Protein AF-A0A2V9UUN4-F1 (afdb_monomer)

Secondary structure (DSSP, 8-state):
---------------------------------HHHHHHHHHHHHHHHHHHHHHHS---HHHHHHHHHHHHHHHHHHHHHHHHHHHHHHHHHHTTTT--HHHHHHHHHHHHHHHHHHHHHHHHHHHHH-

Structure (mmCIF, N/CA/C/O backbone):
data_AF-A0A2V9UUN4-F1
#
_entry.id   AF-A0A2V9UUN4-F1
#
loop_
_atom_site.group_PDB
_atom_site.id
_atom_site.type_symbol
_atom_site.label_atom_id
_atom_site.label_alt_id
_atom_site.label_comp_id
_atom_site.label_asym_id
_atom_site.label_entity_id
_atom_site.label_seq_id
_atom_site.pdbx_PDB_ins_code
_atom_site.Cartn_x
_atom_site.Cartn_y
_atom_site.Cartn_z
_atom_site.occupancy
_atom_site.B_iso_or_equiv
_atom_site.auth_seq_id
_atom_site.auth_comp_id
_atom_site.auth_asym_id
_atom_site.auth_atom_id
_atom_site.pdbx_PDB_model_num
ATOM 1 N N . MET A 1 1 ? 81.530 19.525 19.589 1.00 33.34 1 MET A N 1
ATOM 2 C CA . MET A 1 1 ? 81.543 20.837 18.908 1.00 33.34 1 MET A CA 1
ATOM 3 C C . MET A 1 1 ? 81.529 20.568 17.407 1.00 33.34 1 MET A C 1
ATOM 5 O O . MET A 1 1 ? 82.345 19.755 17.006 1.00 33.34 1 MET A O 1
ATOM 9 N N . ALA A 1 2 ? 80.599 21.196 16.666 1.00 35.16 2 ALA A N 1
ATOM 10 C CA . ALA A 1 2 ? 80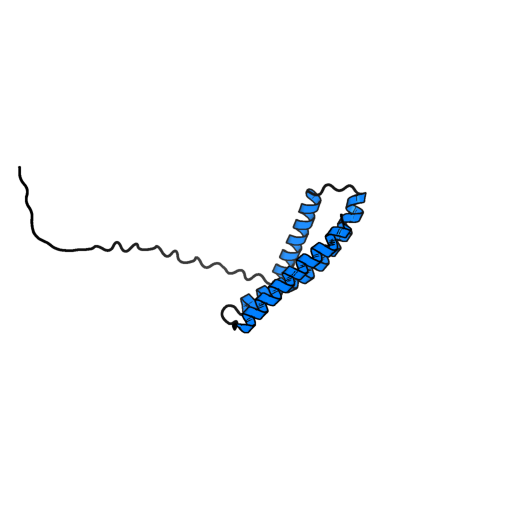.514 21.358 15.193 1.00 35.16 2 ALA A CA 1
ATOM 11 C C . ALA A 1 2 ? 80.567 20.071 14.319 1.00 35.16 2 ALA A C 1
ATOM 13 O O . ALA A 1 2 ? 81.596 19.415 14.265 1.00 35.16 2 ALA A O 1
ATOM 14 N N . ILE A 1 3 ? 79.465 19.561 13.731 1.00 41.34 3 ILE A N 1
ATOM 15 C CA . ILE A 1 3 ? 78.669 20.057 12.567 1.00 41.34 3 ILE A CA 1
ATOM 16 C C . ILE A 1 3 ? 79.574 20.184 11.313 1.00 41.34 3 ILE A C 1
ATOM 18 O O . ILE A 1 3 ? 80.588 20.864 11.386 1.00 41.34 3 ILE A O 1
ATOM 22 N N . VAL A 1 4 ? 79.338 19.498 10.180 1.00 41.66 4 VAL A N 1
ATOM 23 C CA . VAL A 1 4 ? 78.473 19.888 9.027 1.00 41.66 4 VAL A CA 1
ATOM 24 C C . VAL A 1 4 ? 78.673 18.818 7.923 1.00 41.66 4 VAL A C 1
ATOM 26 O O . VAL A 1 4 ? 79.812 18.438 7.679 1.00 41.66 4 VAL A O 1
ATOM 29 N N . LEU A 1 5 ? 77.599 18.157 7.442 1.00 42.09 5 LEU A N 1
ATOM 30 C CA . LEU A 1 5 ? 76.978 18.191 6.081 1.00 42.09 5 LEU A CA 1
ATOM 31 C C . LEU A 1 5 ? 77.978 18.074 4.897 1.00 42.09 5 LEU A C 1
ATOM 33 O O . LEU A 1 5 ? 79.008 18.727 4.900 1.00 42.09 5 LEU A O 1
ATOM 37 N N . ILE A 1 6 ? 77.755 17.313 3.816 1.00 45.00 6 ILE A N 1
ATOM 38 C CA . ILE A 1 6 ? 76.682 17.374 2.796 1.00 45.00 6 ILE A CA 1
ATOM 39 C C . ILE A 1 6 ? 76.804 16.101 1.918 1.00 45.00 6 ILE A C 1
ATOM 41 O O . ILE A 1 6 ? 77.927 15.692 1.632 1.00 45.00 6 ILE A O 1
ATOM 45 N N . GLY A 1 7 ? 75.701 15.544 1.387 1.00 40.34 7 GLY A N 1
ATOM 46 C CA . GLY A 1 7 ? 75.786 14.796 0.115 1.00 40.34 7 GLY A CA 1
ATOM 47 C C . GLY A 1 7 ? 74.762 13.688 -0.155 1.00 40.34 7 GLY A C 1
ATOM 48 O O . GLY A 1 7 ? 75.116 12.522 -0.118 1.00 40.34 7 GLY A O 1
ATOM 49 N N . GLY A 1 8 ? 73.518 14.073 -0.460 1.00 41.38 8 GLY A N 1
ATOM 50 C CA . GLY A 1 8 ? 72.565 13.431 -1.388 1.00 41.38 8 GLY A CA 1
ATOM 51 C C . GLY A 1 8 ? 72.478 11.902 -1.550 1.00 41.38 8 GLY A C 1
ATOM 52 O O . GLY A 1 8 ? 73.351 11.276 -2.137 1.00 41.38 8 GLY A O 1
ATOM 53 N N . SER A 1 9 ? 71.293 11.346 -1.273 1.00 47.19 9 SER A N 1
ATOM 54 C CA . SER A 1 9 ? 70.525 10.581 -2.275 1.00 47.19 9 SER A CA 1
ATOM 55 C C . SER A 1 9 ? 69.093 10.342 -1.807 1.00 47.19 9 SER A C 1
ATOM 57 O O . SER A 1 9 ? 68.827 10.002 -0.659 1.00 47.19 9 SER A O 1
ATOM 59 N N . TRP A 1 10 ? 68.169 10.581 -2.729 1.00 52.66 10 TRP A N 1
ATOM 60 C CA . TRP A 1 10 ? 66.736 10.414 -2.580 1.00 52.66 10 TRP A CA 1
ATOM 61 C C . TRP A 1 10 ? 66.369 8.939 -2.395 1.00 52.66 10 TRP A C 1
ATOM 63 O O . TRP A 1 10 ? 66.722 8.117 -3.234 1.00 52.66 10 TRP A O 1
ATOM 73 N N . MET A 1 11 ? 65.558 8.626 -1.385 1.00 48.97 11 MET A N 1
ATOM 74 C CA . MET A 1 11 ? 64.602 7.520 -1.467 1.00 48.97 11 MET A CA 1
ATOM 75 C C . MET A 1 11 ? 63.295 7.956 -0.805 1.00 48.97 11 MET A C 1
ATOM 77 O O . MET A 1 11 ? 63.152 7.940 0.415 1.00 48.97 11 MET A O 1
ATOM 81 N N . LEU A 1 12 ? 62.333 8.370 -1.635 1.00 46.66 12 LEU A N 1
ATOM 82 C CA . LEU A 1 12 ? 60.926 8.373 -1.255 1.00 46.66 12 LEU A CA 1
ATOM 83 C C . LEU A 1 12 ? 60.478 6.913 -1.120 1.00 46.66 12 LEU A C 1
ATOM 85 O O . LEU A 1 12 ? 60.092 6.279 -2.101 1.00 46.66 12 LEU A O 1
ATOM 89 N N . SER A 1 13 ? 60.519 6.373 0.093 1.00 48.03 13 SER A N 1
ATOM 90 C CA . SER A 1 13 ? 59.798 5.143 0.410 1.00 48.03 13 SER A CA 1
ATOM 91 C C . SER A 1 13 ? 58.314 5.481 0.503 1.00 48.03 13 SER A C 1
ATOM 93 O O . SER A 1 13 ? 57.825 5.927 1.539 1.00 48.03 13 SER A O 1
ATOM 95 N N . ALA A 1 14 ? 57.596 5.304 -0.607 1.00 43.16 14 ALA A N 1
ATOM 96 C CA . ALA A 1 14 ? 56.144 5.293 -0.609 1.00 43.16 14 ALA A CA 1
ATOM 97 C C . ALA A 1 14 ? 55.679 4.181 0.339 1.00 43.16 14 ALA A C 1
ATOM 99 O O . ALA A 1 14 ? 55.851 2.993 0.058 1.00 43.16 14 ALA A O 1
ATOM 100 N N . ALA A 1 15 ? 55.115 4.572 1.481 1.00 47.22 15 ALA A N 1
ATOM 101 C CA . ALA A 1 15 ? 54.390 3.670 2.356 1.00 47.22 15 ALA A CA 1
ATOM 102 C C . ALA A 1 15 ? 53.184 3.133 1.575 1.00 47.22 15 ALA A C 1
ATOM 104 O O . ALA A 1 15 ? 52.111 3.732 1.545 1.00 47.22 15 ALA A O 1
ATOM 105 N N . THR A 1 16 ? 53.374 2.013 0.883 1.00 50.28 16 THR A N 1
ATOM 106 C CA . THR A 1 16 ? 52.274 1.242 0.321 1.00 50.28 16 THR A CA 1
ATOM 107 C C . THR A 1 16 ? 51.555 0.602 1.496 1.00 50.28 16 THR A C 1
ATOM 109 O O . THR A 1 16 ? 51.939 -0.445 2.013 1.00 50.28 16 THR A O 1
ATOM 112 N N . ALA A 1 17 ? 50.516 1.289 1.964 1.00 44.72 17 ALA A N 1
ATOM 113 C CA . ALA A 1 17 ? 49.518 0.713 2.838 1.00 44.72 17 ALA A CA 1
ATOM 114 C C . ALA A 1 17 ? 48.961 -0.538 2.143 1.00 44.72 17 ALA A C 1
ATOM 116 O O . ALA A 1 17 ? 48.182 -0.450 1.194 1.00 44.72 17 ALA A O 1
ATOM 117 N N . ARG A 1 18 ? 49.387 -1.723 2.588 1.00 50.25 18 ARG A N 1
ATOM 118 C CA . ARG A 1 1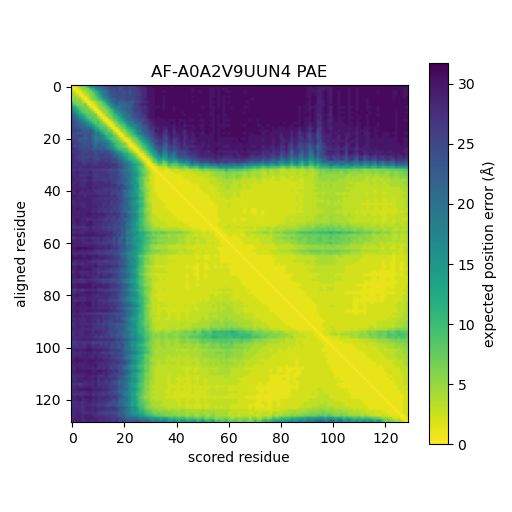8 ? 48.699 -2.972 2.264 1.00 50.25 18 ARG A CA 1
ATOM 119 C C . ARG A 1 18 ? 47.334 -2.911 2.939 1.00 50.25 18 ARG A C 1
ATOM 121 O O . ARG A 1 18 ? 47.200 -3.264 4.107 1.00 50.25 18 ARG A O 1
ATOM 128 N N . ALA A 1 19 ? 46.330 -2.441 2.206 1.00 41.16 19 ALA A N 1
ATOM 129 C CA . ALA A 1 19 ? 44.941 -2.688 2.548 1.00 41.16 19 ALA A CA 1
ATOM 130 C C . ALA A 1 19 ? 44.759 -4.210 2.633 1.00 41.16 19 ALA A C 1
ATOM 132 O O . ALA A 1 19 ? 44.930 -4.919 1.640 1.00 41.16 19 ALA A O 1
ATOM 133 N N . GLN A 1 20 ? 44.485 -4.725 3.831 1.00 47.03 20 GLN A N 1
ATOM 134 C CA . GLN A 1 20 ? 44.042 -6.102 4.000 1.00 47.03 20 GLN A CA 1
ATOM 135 C C . GLN A 1 20 ? 42.663 -6.203 3.349 1.00 47.03 20 GLN A C 1
ATOM 137 O O . GLN A 1 20 ? 41.659 -5.808 3.935 1.00 47.03 20 GLN A O 1
ATOM 142 N N . THR A 1 21 ? 42.610 -6.695 2.115 1.00 41.81 21 THR A N 1
ATOM 143 C CA . THR A 1 21 ? 41.363 -7.161 1.522 1.00 41.81 21 THR A CA 1
ATOM 144 C C . THR A 1 21 ? 40.941 -8.407 2.291 1.00 41.81 21 THR A C 1
ATOM 146 O O . THR A 1 21 ? 41.416 -9.516 2.052 1.00 41.81 21 THR A O 1
ATOM 149 N N . THR A 1 22 ? 40.064 -8.226 3.276 1.00 44.31 22 THR A N 1
ATOM 150 C CA . THR A 1 22 ? 39.268 -9.324 3.814 1.00 44.31 22 THR A CA 1
ATOM 151 C C . THR A 1 22 ? 38.510 -9.946 2.646 1.00 44.31 22 THR A C 1
ATOM 153 O O . THR A 1 22 ? 37.650 -9.315 2.035 1.00 44.31 22 THR A O 1
ATOM 156 N N . GLN A 1 23 ? 38.868 -11.181 2.288 1.00 46.53 23 GLN A N 1
ATOM 157 C CA . GLN A 1 23 ? 38.069 -11.969 1.358 1.00 46.53 23 GLN A CA 1
ATOM 158 C C . GLN A 1 23 ? 36.641 -12.056 1.916 1.00 46.53 23 GLN A C 1
ATOM 160 O O . GLN A 1 23 ? 36.485 -12.369 3.104 1.00 46.53 23 GLN A O 1
ATOM 165 N N . PRO A 1 24 ? 35.598 -11.786 1.112 1.00 47.06 24 PRO A N 1
ATOM 166 C CA . PRO A 1 24 ? 34.238 -12.008 1.558 1.00 47.06 24 PRO A CA 1
ATOM 167 C C . PRO A 1 24 ? 34.096 -13.508 1.820 1.00 47.06 24 PRO A C 1
ATOM 169 O O . PRO A 1 24 ? 34.144 -14.317 0.894 1.00 47.06 24 PRO A O 1
ATOM 172 N N . LYS A 1 25 ? 33.968 -13.887 3.100 1.00 45.47 25 LYS A N 1
ATOM 173 C CA . LYS A 1 25 ? 33.454 -15.204 3.484 1.00 45.47 25 LYS A CA 1
ATOM 174 C C . LYS A 1 25 ? 32.178 -15.394 2.682 1.00 45.47 25 LYS A C 1
ATOM 176 O O . LYS A 1 25 ? 31.267 -14.583 2.825 1.00 45.47 25 LYS A O 1
ATOM 181 N N . GLY A 1 26 ? 32.163 -16.404 1.814 1.00 47.16 26 GLY A N 1
ATOM 182 C CA . GLY A 1 26 ? 31.016 -16.714 0.978 1.00 47.16 26 GLY A CA 1
ATOM 183 C C . GLY A 1 26 ? 29.771 -16.775 1.847 1.00 47.16 26 GLY A C 1
ATOM 184 O O . GLY A 1 26 ? 29.612 -17.697 2.645 1.00 47.16 26 GLY A O 1
ATOM 185 N N . SER A 1 27 ? 28.919 -15.760 1.723 1.00 51.56 27 SER A N 1
ATOM 186 C CA . SER A 1 27 ? 27.558 -15.828 2.213 1.00 51.56 27 SER A CA 1
ATOM 187 C C . SER A 1 27 ? 26.945 -17.025 1.507 1.00 51.56 27 SER A C 1
ATOM 189 O O . SER A 1 27 ? 26.836 -17.026 0.280 1.00 51.56 27 SER A O 1
ATOM 191 N N . THR A 1 28 ? 26.579 -18.066 2.248 1.00 45.06 28 THR A N 1
ATOM 192 C CA . THR A 1 28 ? 25.595 -19.030 1.763 1.00 45.06 28 THR A CA 1
ATOM 193 C C . THR A 1 28 ? 24.361 -18.211 1.413 1.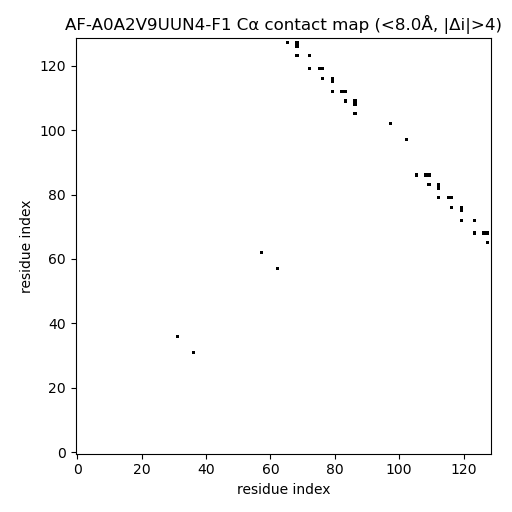00 45.06 28 THR A C 1
ATOM 195 O O . THR A 1 28 ? 23.630 -17.787 2.307 1.00 45.06 28 THR A O 1
ATOM 198 N N . SER A 1 29 ? 24.208 -17.873 0.131 1.00 58.84 29 SER A N 1
ATOM 199 C CA . SER A 1 29 ? 23.075 -17.112 -0.372 1.00 58.84 29 SER A CA 1
ATOM 200 C C . SER A 1 29 ? 21.852 -17.997 -0.197 1.00 58.84 29 SER A C 1
ATOM 202 O O . SER A 1 29 ? 21.582 -18.876 -1.013 1.00 58.84 29 SER A O 1
ATOM 204 N N . HIS A 1 30 ? 21.165 -17.842 0.930 1.00 58.62 30 HIS A N 1
ATOM 205 C CA . HIS A 1 30 ? 19.833 -18.386 1.081 1.00 58.62 30 HIS A CA 1
ATOM 206 C C . HIS A 1 30 ? 18.930 -17.525 0.202 1.00 58.62 30 HIS A C 1
ATOM 208 O O . HIS A 1 30 ? 18.540 -16.419 0.575 1.00 58.62 30 HIS A O 1
ATOM 214 N N . VAL A 1 31 ? 18.693 -18.005 -1.017 1.00 74.88 31 VAL A N 1
ATOM 215 C CA . VAL A 1 31 ? 17.703 -17.425 -1.918 1.00 74.88 31 VAL A CA 1
ATOM 216 C C . VAL A 1 31 ? 16.340 -17.765 -1.323 1.00 74.88 31 VAL A C 1
ATOM 218 O O . VAL A 1 31 ? 15.929 -18.921 -1.350 1.00 74.88 31 VAL A O 1
ATOM 221 N N . ILE A 1 32 ? 15.686 -16.772 -0.721 1.00 81.44 32 ILE A N 1
ATOM 222 C CA . ILE A 1 32 ? 14.328 -16.904 -0.185 1.00 81.44 32 ILE A CA 1
ATOM 223 C C . ILE A 1 32 ? 13.386 -17.141 -1.370 1.00 81.44 32 ILE A C 1
ATOM 225 O O . ILE A 1 32 ? 13.363 -16.337 -2.302 1.00 81.44 32 ILE A O 1
ATOM 229 N N . SER A 1 33 ? 12.606 -18.220 -1.339 1.00 89.00 33 SER A N 1
ATOM 230 C CA . SER A 1 33 ? 11.584 -18.479 -2.361 1.00 89.00 33 SER A CA 1
ATOM 231 C C . SER A 1 33 ? 10.409 -17.497 -2.261 1.00 89.00 33 SER A C 1
ATOM 233 O O . SER A 1 33 ? 10.105 -16.977 -1.184 1.00 89.00 33 SER A O 1
ATOM 235 N N . ASP A 1 34 ? 9.663 -17.298 -3.353 1.00 87.19 34 ASP A N 1
ATOM 236 C CA . ASP A 1 34 ? 8.455 -16.452 -3.345 1.00 87.19 34 ASP A CA 1
ATO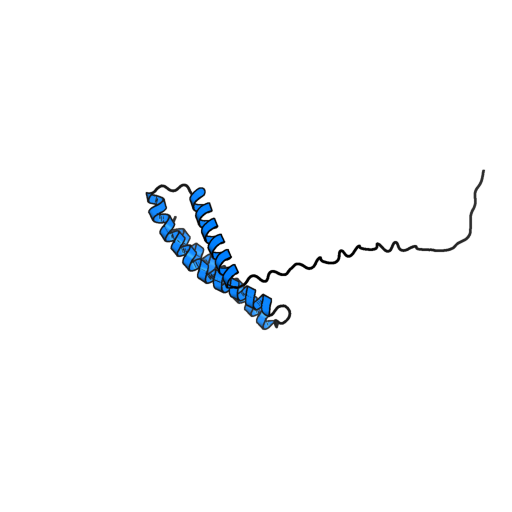M 237 C C . ASP A 1 34 ? 7.434 -16.908 -2.287 1.00 87.19 34 ASP A C 1
ATOM 239 O O . ASP A 1 34 ? 6.744 -16.098 -1.663 1.00 87.19 34 ASP A O 1
ATOM 243 N N . GLN A 1 35 ? 7.347 -18.220 -2.045 1.00 91.19 35 GLN A N 1
ATOM 244 C CA . GLN A 1 35 ? 6.474 -18.796 -1.024 1.00 91.19 35 GLN A CA 1
ATOM 245 C C . GLN A 1 35 ? 6.921 -18.417 0.392 1.00 91.19 35 GLN A C 1
ATOM 247 O O . GLN A 1 35 ? 6.107 -17.926 1.178 1.00 91.19 35 GLN A O 1
ATOM 252 N N . GLU A 1 36 ? 8.203 -18.597 0.717 1.00 92.38 36 GLU A N 1
ATOM 253 C CA . GLU A 1 36 ? 8.765 -18.209 2.018 1.00 92.38 36 GLU A CA 1
ATOM 254 C C . GLU A 1 36 ? 8.636 -16.705 2.250 1.00 92.38 36 GLU A C 1
ATOM 256 O O . GLU A 1 36 ? 8.253 -16.263 3.336 1.00 92.38 36 GLU A O 1
ATOM 261 N N . LEU A 1 37 ? 8.864 -15.907 1.208 1.00 90.44 37 LEU A N 1
ATOM 262 C CA . LEU A 1 37 ? 8.701 -14.468 1.287 1.00 90.44 37 LEU A CA 1
ATOM 263 C C . LEU A 1 37 ? 7.240 -14.073 1.523 1.00 90.44 37 LEU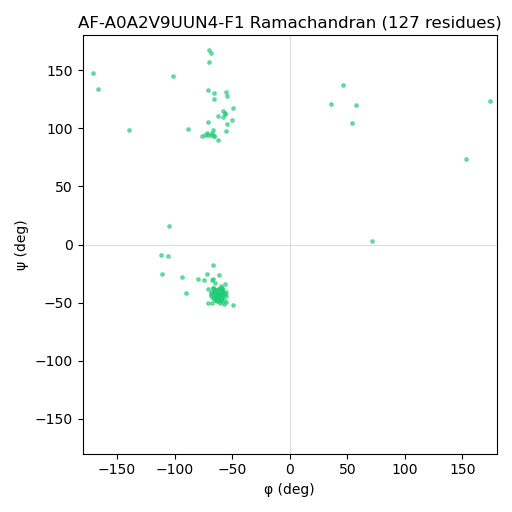 A C 1
ATOM 265 O O . LEU A 1 37 ? 6.955 -13.206 2.349 1.00 90.44 37 LEU A O 1
ATOM 269 N N . ASN A 1 38 ? 6.286 -14.724 0.857 1.00 91.88 38 ASN A N 1
ATOM 270 C CA . ASN A 1 38 ? 4.860 -14.503 1.097 1.00 91.88 38 ASN A CA 1
ATOM 271 C C . ASN A 1 38 ? 4.460 -14.821 2.542 1.00 91.88 38 ASN A C 1
ATOM 273 O O . ASN A 1 38 ? 3.704 -14.052 3.152 1.00 91.88 38 ASN A O 1
ATOM 277 N N . LEU A 1 39 ? 4.999 -15.901 3.111 1.00 95.50 39 LEU A N 1
ATOM 278 C CA . LEU A 1 39 ? 4.804 -16.247 4.519 1.00 95.50 39 LEU A CA 1
ATOM 279 C C . LEU A 1 39 ? 5.411 -15.190 5.447 1.00 95.50 39 LEU A C 1
ATOM 281 O O . LEU A 1 39 ? 4.722 -14.725 6.356 1.00 95.50 39 LEU A O 1
ATOM 285 N N . LEU A 1 40 ? 6.637 -14.734 5.179 1.00 94.88 40 LEU A N 1
ATOM 286 C CA . LEU A 1 40 ? 7.288 -13.672 5.949 1.00 94.88 40 LEU A CA 1
ATOM 287 C C . LEU A 1 40 ? 6.480 -12.367 5.920 1.00 94.88 40 LEU A C 1
ATOM 289 O O . LEU A 1 40 ? 6.230 -11.757 6.960 1.00 94.88 40 LEU A O 1
ATOM 293 N N . ARG A 1 41 ? 6.011 -11.940 4.740 1.00 94.19 41 ARG A N 1
ATOM 294 C CA . ARG A 1 41 ? 5.183 -10.730 4.597 1.00 94.19 41 ARG A CA 1
ATOM 295 C C . ARG A 1 41 ? 3.866 -10.866 5.366 1.00 94.19 41 ARG A C 1
ATOM 297 O O . ARG A 1 41 ? 3.407 -9.894 5.965 1.00 94.19 41 ARG A O 1
ATOM 304 N N . LYS A 1 42 ? 3.254 -12.056 5.369 1.00 95.75 42 LYS A N 1
ATOM 305 C CA . LYS A 1 42 ? 2.047 -12.345 6.158 1.00 95.75 42 LYS A CA 1
ATOM 306 C C . LYS A 1 42 ? 2.321 -12.270 7.662 1.00 95.75 42 LYS A C 1
ATOM 308 O O . LYS A 1 42 ? 1.548 -11.627 8.372 1.00 95.75 42 LYS A O 1
ATOM 313 N N . ASP A 1 43 ? 3.419 -12.859 8.128 1.00 97.44 43 ASP A N 1
ATOM 314 C CA . ASP A 1 43 ? 3.839 -12.808 9.532 1.00 97.44 43 ASP A CA 1
ATOM 315 C C . ASP A 1 43 ? 4.099 -11.366 9.998 1.00 97.44 43 ASP A C 1
ATOM 317 O O . ASP A 1 43 ? 3.553 -10.932 11.011 1.00 97.44 43 ASP A O 1
ATOM 321 N N . LEU A 1 44 ? 4.819 -10.566 9.204 1.00 97.00 44 LEU A N 1
ATOM 322 C CA . LEU A 1 44 ? 5.063 -9.150 9.502 1.00 97.00 44 LEU A CA 1
ATOM 323 C C . LEU A 1 44 ? 3.765 -8.342 9.644 1.00 97.00 44 LEU A C 1
ATOM 325 O O . LEU A 1 44 ? 3.649 -7.511 10.547 1.00 97.00 44 LEU A O 1
ATOM 329 N N . ARG A 1 45 ? 2.761 -8.590 8.792 1.00 96.62 45 ARG A N 1
ATOM 330 C CA . ARG A 1 45 ? 1.440 -7.945 8.919 1.00 96.62 45 ARG A CA 1
ATOM 331 C C . ARG A 1 45 ? 0.716 -8.374 10.195 1.00 96.62 45 ARG A C 1
ATOM 333 O O . ARG A 1 45 ? 0.139 -7.522 10.868 1.00 96.62 45 ARG A O 1
ATOM 340 N N . SER A 1 46 ? 0.783 -9.658 10.546 1.00 97.75 46 SER A N 1
ATOM 341 C CA . SER A 1 46 ? 0.219 -10.181 11.796 1.00 97.75 46 SER A CA 1
ATOM 342 C C . SER A 1 46 ? 0.863 -9.519 13.020 1.00 97.75 46 SER A C 1
ATOM 344 O O . SER A 1 46 ? 0.166 -8.936 13.851 1.00 97.75 46 SER A O 1
ATOM 346 N N . LYS A 1 47 ? 2.201 -9.491 13.076 1.00 98.31 47 LYS A N 1
ATOM 347 C CA . LYS A 1 47 ? 2.975 -8.830 14.139 1.00 98.31 47 LYS A CA 1
ATOM 348 C C . LYS A 1 47 ? 2.663 -7.341 14.242 1.00 98.31 47 LYS A C 1
ATOM 350 O O . LYS A 1 47 ? 2.510 -6.817 15.342 1.00 98.31 47 LYS A O 1
ATOM 355 N N . ARG A 1 48 ? 2.499 -6.653 13.108 1.00 97.62 48 ARG A N 1
ATOM 356 C CA . ARG A 1 48 ? 2.068 -5.249 13.093 1.00 97.62 48 ARG A CA 1
ATOM 357 C C . ARG A 1 48 ? 0.690 -5.072 13.731 1.00 97.62 48 ARG A C 1
ATOM 359 O O . ARG A 1 48 ? 0.526 -4.162 14.540 1.00 97.62 48 ARG A O 1
ATOM 366 N N . LYS A 1 49 ? -0.285 -5.920 13.389 1.00 97.12 49 LYS A N 1
ATOM 367 C CA . LYS A 1 49 ? -1.631 -5.872 13.982 1.00 97.12 49 LYS A CA 1
ATOM 368 C C . LYS A 1 49 ? -1.574 -6.103 15.495 1.00 97.12 49 LYS A C 1
ATOM 370 O O . LYS A 1 49 ? -2.182 -5.342 16.239 1.00 97.12 49 LYS A O 1
ATOM 375 N N . GLN A 1 50 ? -0.789 -7.082 15.945 1.00 97.38 50 GLN A N 1
ATOM 376 C CA . GLN A 1 50 ? -0.562 -7.349 17.371 1.00 97.38 50 GLN A CA 1
ATOM 377 C C . GLN A 1 50 ? 0.058 -6.146 18.092 1.00 97.38 50 GLN A C 1
ATOM 379 O O . GLN A 1 50 ? -0.416 -5.765 19.158 1.00 97.38 50 GLN A O 1
ATOM 384 N N . LEU A 1 51 ? 1.070 -5.505 17.498 1.00 98.12 51 LEU A N 1
ATOM 385 C CA . LEU A 1 51 ? 1.702 -4.319 18.077 1.00 98.12 51 LEU A CA 1
ATOM 386 C C . LEU A 1 51 ? 0.715 -3.151 18.196 1.00 98.12 51 LEU A C 1
ATOM 388 O O . LEU A 1 51 ? 0.706 -2.460 19.211 1.00 98.12 51 LEU A O 1
ATOM 392 N N . ILE A 1 52 ? -0.132 -2.943 17.184 1.00 96.31 52 ILE A N 1
ATOM 393 C CA . ILE A 1 52 ? -1.189 -1.927 17.235 1.00 96.31 52 ILE A CA 1
ATOM 394 C C . ILE A 1 52 ? -2.179 -2.265 18.348 1.00 96.31 52 ILE A C 1
ATOM 396 O O . ILE A 1 52 ? -2.444 -1.407 19.177 1.00 96.31 52 ILE A O 1
ATOM 400 N N . ALA A 1 53 ? -2.660 -3.507 18.425 1.00 95.56 53 ALA A N 1
ATOM 401 C CA . ALA A 1 53 ? -3.597 -3.934 19.464 1.00 95.56 53 ALA A CA 1
ATOM 402 C C . ALA A 1 53 ? -3.028 -3.777 20.884 1.00 95.56 53 ALA A C 1
ATOM 404 O O . ALA A 1 53 ? -3.754 -3.410 21.800 1.00 95.56 53 ALA A O 1
ATOM 405 N N . ALA A 1 54 ? -1.726 -4.015 21.065 1.00 96.31 54 ALA A N 1
ATOM 406 C CA . ALA A 1 54 ? -1.060 -3.879 22.357 1.00 96.31 54 ALA A CA 1
ATOM 407 C C . ALA A 1 54 ? -0.892 -2.418 22.817 1.00 96.31 54 ALA A C 1
ATOM 409 O O . ALA A 1 54 ? -0.771 -2.169 24.014 1.00 96.31 54 ALA A O 1
ATOM 410 N N . ASN A 1 55 ? -0.861 -1.453 21.888 1.00 96.81 55 ASN A N 1
ATOM 411 C CA . ASN A 1 55 ? -0.572 -0.045 22.194 1.00 96.81 55 ASN A CA 1
ATOM 412 C C . ASN A 1 55 ? -1.779 0.886 22.015 1.00 96.81 55 ASN A C 1
ATOM 414 O O . ASN A 1 55 ? -1.847 1.937 22.652 1.00 96.81 55 ASN A O 1
ATOM 418 N N . LEU A 1 56 ? -2.740 0.515 21.170 1.00 94.38 56 LEU A N 1
ATOM 419 C CA . LEU A 1 56 ? -3.961 1.270 20.940 1.00 94.38 56 LEU A CA 1
ATOM 420 C C . LEU A 1 56 ? -5.027 0.824 21.946 1.00 94.38 56 LEU A C 1
ATOM 422 O O . LEU A 1 56 ? -5.677 -0.206 21.778 1.00 94.38 56 LEU A O 1
ATOM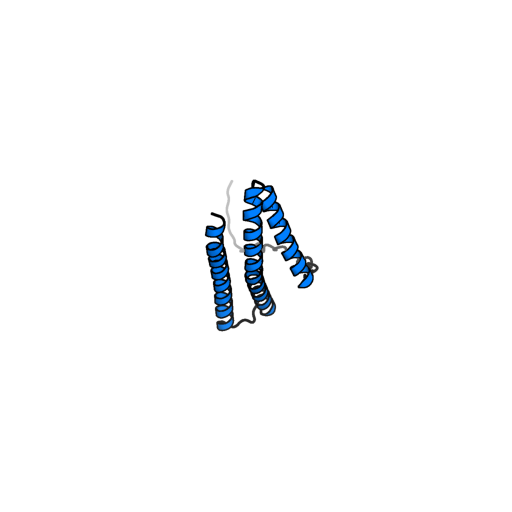 426 N N . LYS A 1 57 ? -5.193 1.609 23.012 1.00 93.50 57 LYS A N 1
ATOM 427 C CA . LYS A 1 57 ? -6.175 1.346 24.070 1.00 93.50 57 LYS A CA 1
ATOM 428 C C . LYS A 1 57 ? -7.580 1.714 23.591 1.00 93.50 57 LYS A C 1
ATOM 430 O O . LYS A 1 57 ? -7.986 2.865 23.711 1.00 93.50 57 LYS A O 1
ATOM 435 N N . LEU A 1 58 ? -8.302 0.741 23.047 1.00 93.94 58 LEU A N 1
ATOM 436 C CA . LEU A 1 58 ? -9.697 0.891 22.629 1.00 93.94 58 LEU A CA 1
ATOM 437 C C . LEU A 1 58 ? -10.640 0.287 23.670 1.00 93.94 58 LEU A C 1
ATOM 439 O O . LEU A 1 58 ? -10.327 -0.743 24.268 1.00 93.94 58 LEU A O 1
ATOM 443 N N . THR A 1 59 ? -11.811 0.900 23.856 1.00 96.12 59 THR A N 1
ATOM 444 C CA . THR A 1 59 ? -12.935 0.215 24.508 1.00 96.12 59 THR A CA 1
ATOM 445 C C . THR A 1 59 ? -13.455 -0.901 23.598 1.00 96.12 59 THR A C 1
ATOM 447 O O . THR A 1 59 ? -13.154 -0.922 22.405 1.00 96.12 59 THR A O 1
ATOM 450 N N . GLU A 1 60 ? -14.260 -1.826 24.122 1.00 94.25 60 GLU A N 1
ATOM 451 C CA . GLU A 1 60 ? -14.881 -2.874 23.298 1.00 94.25 60 GLU A CA 1
ATOM 452 C C . GLU A 1 60 ? -15.712 -2.278 22.146 1.00 94.25 60 GLU A C 1
ATOM 454 O O . GLU A 1 60 ? -15.590 -2.702 20.996 1.00 94.25 60 GLU A O 1
ATOM 459 N N . THR A 1 61 ? -16.474 -1.219 22.434 1.00 95.25 61 THR A N 1
ATOM 460 C CA . THR A 1 61 ? -17.260 -0.477 21.441 1.00 95.25 61 THR A CA 1
ATOM 461 C C . THR A 1 61 ? -16.380 0.145 20.357 1.00 95.25 61 THR A C 1
ATOM 463 O O . THR A 1 61 ? -16.698 0.040 19.171 1.00 95.25 61 THR A O 1
ATOM 466 N N . ASP A 1 62 ? -15.271 0.784 20.736 1.00 93.88 62 ASP A N 1
ATOM 467 C CA . ASP A 1 62 ? -14.369 1.425 19.772 1.00 93.88 62 ASP A CA 1
ATOM 468 C C . ASP A 1 62 ? -13.607 0.385 18.950 1.00 93.88 62 ASP A C 1
ATOM 470 O O . ASP A 1 62 ? -13.449 0.542 17.741 1.00 93.88 62 ASP A O 1
ATOM 474 N N . ALA A 1 63 ? -13.200 -0.723 19.574 1.00 94.94 63 ALA A N 1
ATOM 475 C CA . ALA A 1 63 ? -12.573 -1.852 18.899 1.00 94.94 63 ALA A CA 1
ATOM 476 C C . ALA A 1 63 ? -13.506 -2.467 17.844 1.00 94.94 63 ALA A C 1
ATOM 478 O O . ALA A 1 63 ? -13.058 -2.750 16.730 1.00 94.94 63 ALA A O 1
ATOM 479 N N . GLY A 1 64 ? -14.798 -2.607 18.164 1.00 94.06 64 GLY A N 1
ATOM 480 C CA . GLY A 1 64 ? -15.825 -3.097 17.242 1.00 94.06 64 GLY A CA 1
ATOM 481 C C . GLY A 1 64 ? -16.009 -2.225 15.995 1.00 94.06 64 GLY A C 1
ATOM 482 O O . GLY A 1 64 ? -16.390 -2.739 14.947 1.00 94.06 64 GLY A O 1
ATOM 483 N N . LYS A 1 65 ? -15.686 -0.928 16.073 1.00 93.06 65 LYS A N 1
ATOM 484 C CA . LYS A 1 65 ? -15.702 -0.002 14.925 1.00 93.06 65 LYS A CA 1
ATOM 485 C C . LYS A 1 65 ? -14.355 0.053 14.202 1.00 93.06 65 LYS A C 1
ATOM 487 O O . LYS A 1 65 ? -14.309 0.062 12.976 1.00 93.06 65 LYS A O 1
ATOM 492 N N . PHE A 1 66 ? -13.258 0.076 14.955 1.00 95.00 66 PHE A N 1
ATOM 493 C CA . PHE A 1 66 ? -11.911 0.281 14.431 1.00 95.00 66 PHE A CA 1
ATOM 494 C C . PHE A 1 66 ? -11.394 -0.913 13.624 1.00 95.00 66 PHE A C 1
ATOM 496 O O . PHE A 1 66 ? -10.900 -0.739 12.509 1.00 95.00 66 PHE A O 1
ATOM 503 N N . TRP A 1 67 ? -11.483 -2.130 14.172 1.00 96.12 67 TRP A N 1
ATOM 504 C CA . TRP A 1 67 ? -10.840 -3.297 13.563 1.00 96.12 67 TRP A CA 1
ATOM 505 C C . TRP A 1 67 ? -11.391 -3.677 12.185 1.00 96.12 67 TRP A C 1
ATOM 507 O O . TRP A 1 67 ? -10.566 -3.953 11.312 1.00 96.12 67 TRP A O 1
ATOM 517 N N . PRO A 1 68 ? -12.714 -3.633 11.926 1.00 96.94 68 PRO A N 1
ATOM 518 C CA . PRO A 1 68 ? -13.240 -3.865 10.582 1.00 96.94 68 PRO A CA 1
ATOM 519 C C . PRO A 1 68 ? -12.668 -2.890 9.544 1.00 96.94 68 PRO A C 1
ATOM 521 O O . PRO A 1 68 ? -12.259 -3.303 8.460 1.00 96.94 68 PRO A O 1
ATOM 524 N N . VAL A 1 69 ? -12.565 -1.603 9.898 1.00 97.19 69 VAL A N 1
ATOM 525 C CA . VAL A 1 69 ? -12.018 -0.565 9.011 1.00 97.19 69 VAL A CA 1
ATOM 526 C C . VAL A 1 69 ? -10.517 -0.765 8.794 1.00 97.19 69 VAL A C 1
ATOM 528 O O . VAL A 1 69 ? -10.034 -0.687 7.663 1.00 97.19 69 VAL A O 1
ATOM 531 N N . TYR A 1 70 ? -9.774 -1.082 9.858 1.00 96.69 70 TYR A N 1
ATOM 532 C CA . TYR A 1 70 ? -8.351 -1.408 9.773 1.00 96.69 70 TYR A CA 1
ATOM 533 C C . TYR A 1 70 ? -8.090 -2.621 8.870 1.00 96.69 70 TYR A C 1
ATOM 535 O O . TYR A 1 70 ? -7.185 -2.582 8.035 1.00 96.69 70 TYR A O 1
ATOM 543 N N . ASP A 1 71 ? -8.877 -3.688 9.009 1.00 97.31 71 ASP A N 1
ATOM 544 C CA . ASP A 1 71 ? -8.712 -4.913 8.224 1.00 97.31 71 ASP A CA 1
ATOM 545 C C . ASP A 1 71 ? -9.017 -4.679 6.739 1.00 97.31 71 ASP A C 1
ATOM 547 O O . ASP A 1 71 ? -8.292 -5.178 5.869 1.00 97.31 71 ASP A O 1
ATOM 551 N N . GLN A 1 72 ? -10.016 -3.847 6.432 1.00 97.69 72 GLN A N 1
ATOM 552 C CA . GLN A 1 72 ? -10.302 -3.433 5.060 1.00 97.69 72 GLN A CA 1
ATOM 553 C C . GLN A 1 72 ? -9.160 -2.582 4.475 1.00 97.69 72 GLN A C 1
ATOM 555 O O . GLN A 1 72 ? -8.680 -2.865 3.374 1.00 97.69 72 GLN A O 1
ATOM 560 N N . TYR A 1 73 ? -8.645 -1.613 5.241 1.00 97.94 73 TYR A N 1
ATOM 561 C CA . TYR A 1 73 ? -7.477 -0.816 4.853 1.00 97.94 73 TYR A CA 1
ATOM 562 C C . TYR A 1 73 ? -6.254 -1.695 4.565 1.00 97.94 73 TYR A C 1
ATOM 564 O O . TYR A 1 73 ? -5.596 -1.525 3.538 1.00 97.94 73 TYR A O 1
ATOM 572 N N . VAL A 1 74 ? -5.940 -2.652 5.445 1.00 97.88 74 VAL A N 1
ATOM 573 C CA . VAL A 1 74 ? -4.802 -3.563 5.255 1.00 97.88 74 VAL A CA 1
ATOM 574 C C . VAL A 1 74 ? -4.997 -4.436 4.019 1.00 97.88 74 VAL A C 1
ATOM 576 O O . VAL A 1 74 ? -4.033 -4.649 3.286 1.00 97.88 74 VAL A O 1
ATOM 579 N N . THR A 1 75 ? -6.217 -4.905 3.757 1.00 97.94 75 THR A N 1
ATOM 580 C CA . THR A 1 75 ? -6.536 -5.700 2.562 1.00 97.94 75 THR A CA 1
ATOM 581 C C . THR A 1 75 ? -6.260 -4.917 1.278 1.00 97.94 75 THR A C 1
ATOM 583 O O . THR A 1 75 ? -5.560 -5.413 0.396 1.00 97.94 75 THR A O 1
ATOM 586 N N . GLU A 1 76 ? -6.723 -3.669 1.186 1.00 98.38 76 GLU A N 1
ATOM 587 C CA . GLU A 1 76 ? -6.444 -2.810 0.026 1.00 98.38 76 GLU A CA 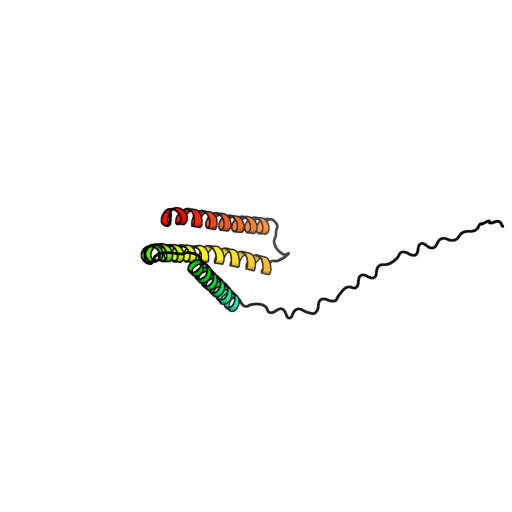1
ATOM 588 C C . GLU A 1 76 ? -4.950 -2.447 -0.077 1.00 98.38 76 GLU A C 1
ATOM 590 O O . GLU A 1 76 ? -4.378 -2.433 -1.168 1.00 98.38 76 GLU A O 1
ATOM 595 N N . LEU A 1 77 ? -4.281 -2.220 1.059 1.00 98.06 77 LEU A N 1
ATOM 596 C CA . LEU A 1 77 ? -2.850 -1.919 1.098 1.00 98.06 77 LEU A CA 1
ATOM 597 C C . LEU A 1 77 ? -1.990 -3.100 0.620 1.00 98.06 77 LEU A C 1
ATOM 599 O O . LEU A 1 77 ? -0.935 -2.881 0.022 1.00 98.06 77 LEU A O 1
ATOM 603 N N . ILE A 1 78 ? -2.413 -4.345 0.870 1.00 97.50 78 ILE A N 1
ATOM 604 C CA . ILE A 1 78 ? -1.718 -5.547 0.381 1.00 97.50 78 ILE A CA 1
ATOM 605 C C . ILE A 1 78 ? -1.627 -5.523 -1.144 1.00 97.50 78 ILE A C 1
ATOM 607 O O . ILE A 1 78 ? -0.533 -5.707 -1.666 1.00 97.50 78 ILE A O 1
ATOM 611 N N . ALA A 1 79 ? -2.712 -5.192 -1.847 1.00 97.25 79 ALA A N 1
ATOM 612 C CA . ALA A 1 79 ? -2.711 -5.148 -3.309 1.00 97.25 79 ALA A CA 1
ATOM 613 C C . ALA A 1 79 ? -1.700 -4.130 -3.872 1.00 97.25 79 ALA A C 1
ATOM 615 O O . ALA A 1 79 ? -1.041 -4.393 -4.877 1.00 97.25 79 ALA A O 1
ATOM 616 N N . ILE A 1 80 ? -1.536 -2.975 -3.215 1.00 98.31 80 ILE A N 1
ATOM 617 C CA . ILE A 1 80 ? -0.526 -1.975 -3.603 1.00 98.31 80 ILE A CA 1
ATOM 618 C C . ILE A 1 80 ? 0.886 -2.509 -3.327 1.00 98.31 80 ILE A C 1
ATOM 620 O O . ILE A 1 80 ? 1.776 -2.389 -4.166 1.00 98.31 80 ILE A O 1
ATOM 624 N N . ASN A 1 81 ? 1.096 -3.126 -2.163 1.00 96.62 81 ASN A N 1
ATOM 625 C CA . ASN A 1 81 ? 2.397 -3.675 -1.783 1.00 96.62 81 ASN A CA 1
ATOM 626 C C . ASN A 1 81 ? 2.816 -4.879 -2.635 1.00 96.62 81 ASN A C 1
ATOM 628 O O . ASN A 1 81 ? 4.009 -5.068 -2.849 1.00 96.62 81 ASN A O 1
ATOM 632 N N . ASP A 1 82 ? 1.870 -5.680 -3.125 1.00 96.25 82 ASP A N 1
ATOM 633 C CA . ASP A 1 82 ? 2.151 -6.778 -4.051 1.00 96.25 82 ASP A CA 1
ATOM 634 C C . ASP A 1 82 ? 2.669 -6.247 -5.391 1.00 96.25 82 ASP A C 1
ATOM 636 O O . ASP A 1 82 ? 3.666 -6.757 -5.896 1.00 96.25 82 ASP A O 1
ATOM 640 N N . LYS A 1 83 ? 2.092 -5.151 -5.908 1.00 97.12 83 LYS A N 1
ATOM 641 C CA . LYS A 1 83 ? 2.632 -4.460 -7.091 1.00 97.12 83 LYS A CA 1
ATOM 642 C C . LYS A 1 83 ? 4.031 -3.900 -6.837 1.00 97.12 83 LYS A C 1
ATOM 644 O O . LYS A 1 83 ? 4.911 -4.070 -7.674 1.00 97.12 83 LYS A O 1
ATOM 649 N N . LYS A 1 84 ? 4.258 -3.279 -5.670 1.00 96.25 84 LYS A N 1
ATOM 650 C CA . LYS A 1 84 ? 5.587 -2.760 -5.292 1.00 96.25 84 LYS A CA 1
ATOM 651 C C . LYS A 1 84 ? 6.622 -3.871 -5.248 1.00 96.25 84 LYS A C 1
ATOM 653 O O . LYS A 1 84 ? 7.738 -3.688 -5.719 1.00 96.25 84 LYS A O 1
ATOM 658 N N . PHE A 1 85 ? 6.247 -5.008 -4.675 1.00 93.62 85 PHE A N 1
ATOM 659 C CA . PHE A 1 85 ? 7.125 -6.158 -4.588 1.00 93.62 85 PHE A CA 1
ATOM 660 C C . PHE A 1 85 ? 7.457 -6.726 -5.972 1.00 93.62 85 PHE A C 1
ATOM 662 O O . PHE A 1 85 ? 8.636 -6.896 -6.267 1.00 93.62 85 PHE A O 1
ATOM 669 N N . GLY A 1 86 ? 6.448 -6.932 -6.825 1.00 94.12 86 GLY A N 1
ATOM 670 C CA . GLY A 1 86 ? 6.664 -7.381 -8.203 1.00 94.12 86 GLY A CA 1
ATOM 671 C C . GLY A 1 86 ? 7.609 -6.451 -8.963 1.00 94.12 86 GLY A C 1
ATOM 672 O O . GLY A 1 86 ? 8.575 -6.912 -9.555 1.00 94.12 86 GLY A O 1
ATOM 673 N N . LEU A 1 87 ? 7.426 -5.134 -8.826 1.00 96.50 87 LEU A N 1
ATOM 674 C CA . LEU A 1 87 ? 8.315 -4.159 -9.452 1.00 96.50 87 LEU A CA 1
ATOM 675 C C . LEU A 1 87 ? 9.773 -4.285 -8.957 1.00 96.50 87 LEU A C 1
ATOM 677 O O . LEU A 1 87 ? 10.704 -4.222 -9.756 1.00 96.50 87 LEU A O 1
ATOM 681 N N . ILE A 1 88 ? 9.995 -4.490 -7.651 1.00 93.75 88 ILE A N 1
ATOM 682 C CA . ILE A 1 88 ? 11.342 -4.711 -7.087 1.00 93.75 88 ILE A CA 1
ATOM 683 C C . ILE A 1 88 ? 11.970 -5.999 -7.635 1.00 93.75 88 ILE A C 1
ATOM 685 O O . ILE A 1 88 ? 13.163 -6.004 -7.938 1.00 93.75 88 ILE A O 1
ATOM 689 N N . GLN A 1 89 ? 11.186 -7.071 -7.758 1.00 92.12 89 GLN A N 1
ATOM 690 C CA . GLN A 1 89 ? 11.642 -8.346 -8.311 1.00 92.12 89 GLN A CA 1
ATOM 691 C C . GLN A 1 89 ? 12.034 -8.194 -9.785 1.00 92.12 89 GLN A C 1
ATOM 693 O O . GLN A 1 89 ? 13.159 -8.534 -10.146 1.00 92.12 89 GLN A O 1
ATOM 698 N N . ASP A 1 90 ? 11.187 -7.545 -10.589 1.00 92.75 90 ASP A N 1
ATOM 699 C CA . ASP A 1 90 ? 11.475 -7.237 -11.993 1.00 92.75 90 ASP A CA 1
ATOM 700 C C . ASP A 1 90 ? 12.785 -6.449 -12.137 1.00 92.75 90 ASP A C 1
ATOM 702 O O . ASP A 1 90 ? 13.593 -6.707 -13.031 1.00 92.75 90 ASP A O 1
ATOM 706 N N . TYR A 1 91 ? 13.035 -5.493 -11.242 1.00 93.06 91 TYR A N 1
ATOM 707 C CA . TYR A 1 91 ? 14.284 -4.738 -11.235 1.00 93.06 91 TYR A CA 1
ATOM 708 C C . TYR A 1 91 ? 15.498 -5.578 -10.841 1.00 93.06 91 TYR A C 1
ATOM 710 O O . TYR A 1 91 ? 16.552 -5.432 -11.459 1.00 93.06 91 TYR A O 1
ATOM 718 N N . ALA A 1 92 ? 15.367 -6.459 -9.848 1.00 91.44 92 ALA A N 1
ATOM 719 C CA . ALA A 1 92 ? 16.439 -7.365 -9.449 1.00 91.44 92 ALA A CA 1
ATOM 720 C C . ALA A 1 92 ? 16.820 -8.324 -10.592 1.00 91.44 92 ALA A C 1
ATOM 722 O O . ALA A 1 92 ? 18.004 -8.468 -10.904 1.00 91.44 92 ALA A O 1
ATOM 723 N N . ASP A 1 93 ? 15.829 -8.895 -11.280 1.00 91.38 93 ASP A N 1
ATOM 724 C CA . ASP A 1 93 ? 16.028 -9.826 -12.399 1.00 91.38 93 ASP A CA 1
ATOM 725 C C . 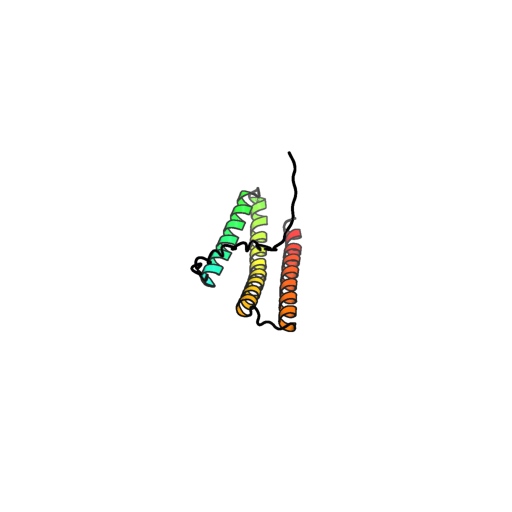ASP A 1 93 ? 16.675 -9.149 -13.623 1.00 91.38 93 ASP A C 1
ATOM 727 O O . ASP A 1 93 ? 17.442 -9.758 -14.386 1.00 91.38 93 ASP A O 1
ATOM 731 N N . ASN A 1 94 ? 16.413 -7.850 -13.786 1.00 92.56 94 ASN A N 1
ATOM 732 C CA . ASN A 1 94 ? 16.922 -7.026 -14.878 1.00 92.56 94 ASN A CA 1
ATOM 733 C C . ASN A 1 94 ? 18.052 -6.073 -14.454 1.00 92.56 94 ASN A C 1
ATOM 735 O O . ASN A 1 94 ? 18.384 -5.141 -15.196 1.00 92.56 94 ASN A O 1
ATOM 739 N N . TRP A 1 95 ? 18.674 -6.297 -13.292 1.00 89.12 95 TRP A N 1
ATOM 740 C CA . TRP A 1 95 ? 19.712 -5.412 -12.768 1.00 89.12 95 TRP A CA 1
ATOM 741 C C . TRP A 1 95 ? 20.845 -5.210 -13.784 1.00 89.12 95 TRP A C 1
ATOM 743 O O . TRP A 1 95 ? 21.412 -6.164 -14.320 1.00 89.12 95 TRP A O 1
ATOM 753 N N . GLY A 1 96 ? 21.173 -3.945 -14.062 1.00 92.31 96 GLY A N 1
ATOM 754 C CA . GLY A 1 96 ? 22.208 -3.561 -15.029 1.00 92.31 96 GLY A CA 1
ATOM 755 C C . GLY A 1 96 ? 21.846 -3.790 -16.503 1.00 92.31 96 GLY A C 1
ATOM 756 O O . GLY A 1 96 ? 22.684 -3.540 -17.365 1.00 92.31 96 GLY A O 1
ATOM 757 N N . LYS A 1 97 ? 20.624 -4.250 -16.806 1.00 95.50 97 LYS A N 1
ATOM 758 C CA . LYS A 1 97 ? 20.143 -4.528 -18.173 1.00 95.50 97 LYS A CA 1
ATOM 759 C C . LYS A 1 97 ? 19.050 -3.564 -18.641 1.00 95.50 97 LYS A C 1
ATOM 761 O O . LYS A 1 97 ? 18.670 -3.603 -19.807 1.00 95.50 97 LYS A O 1
ATOM 766 N N . LEU A 1 98 ? 18.528 -2.725 -17.745 1.00 94.69 98 LEU A N 1
ATOM 767 C CA . LEU A 1 98 ? 17.458 -1.785 -18.067 1.00 94.69 98 LEU A CA 1
ATOM 768 C C . LEU A 1 98 ? 17.959 -0.656 -18.969 1.00 94.69 98 LEU A C 1
ATOM 770 O O . LEU A 1 98 ? 18.968 -0.011 -18.694 1.00 94.69 98 LEU A O 1
ATOM 774 N N . THR A 1 99 ? 17.198 -0.380 -20.023 1.00 96.75 99 THR A N 1
ATOM 775 C CA . THR A 1 99 ? 17.352 0.830 -20.836 1.00 96.75 99 THR A CA 1
ATOM 776 C C . THR A 1 99 ? 16.913 2.076 -20.060 1.00 96.75 99 THR A C 1
ATOM 778 O O . THR A 1 99 ? 16.239 1.991 -19.027 1.00 96.75 99 THR A O 1
ATOM 781 N N . ASN A 1 100 ? 17.248 3.258 -20.582 1.00 95.25 100 ASN A N 1
ATOM 782 C CA . ASN A 1 100 ? 16.788 4.528 -20.014 1.00 95.25 100 ASN A CA 1
ATOM 783 C C . ASN A 1 100 ? 15.254 4.608 -19.961 1.00 95.25 100 ASN A C 1
ATOM 785 O O . ASN A 1 100 ? 14.696 4.983 -18.930 1.00 95.25 100 ASN A O 1
ATOM 789 N N . ASP A 1 101 ? 14.572 4.193 -21.031 1.00 96.75 101 ASP A N 1
ATOM 790 C CA . ASP A 1 101 ? 13.108 4.223 -21.105 1.00 96.75 101 ASP A CA 1
ATOM 791 C C . ASP A 1 101 ? 12.465 3.262 -20.098 1.00 96.75 101 ASP A C 1
ATOM 793 O O . ASP A 1 101 ? 11.505 3.624 -19.415 1.00 96.75 101 ASP A O 1
ATOM 797 N N . GLN A 1 102 ? 13.028 2.060 -19.934 1.00 95.38 102 GLN A N 1
ATOM 798 C CA . GLN A 1 102 ? 12.570 1.102 -18.922 1.00 95.38 102 GLN A CA 1
ATOM 799 C C . GLN A 1 102 ? 12.818 1.610 -17.498 1.00 95.38 102 GLN A C 1
ATOM 801 O O . GLN A 1 102 ? 11.966 1.444 -16.630 1.00 95.38 102 GLN A O 1
ATOM 806 N N . SER A 1 103 ? 13.949 2.276 -17.260 1.00 94.94 103 SER A N 1
ATOM 807 C CA . SER A 1 103 ? 14.262 2.882 -15.961 1.00 94.94 103 SER A CA 1
ATOM 808 C C . SER A 1 103 ? 13.288 4.014 -15.621 1.00 94.94 103 SER A C 1
ATOM 810 O O . SER A 1 103 ? 12.824 4.128 -14.486 1.00 94.94 103 SER A O 1
ATOM 812 N N . LEU A 1 104 ? 12.916 4.831 -16.611 1.00 96.31 104 LEU A N 1
ATOM 813 C CA . LEU A 1 104 ? 11.905 5.871 -16.441 1.00 96.31 104 LEU A CA 1
ATOM 814 C C . LEU A 1 104 ? 10.518 5.280 -16.164 1.00 96.31 104 LEU A C 1
ATOM 816 O O . LEU A 1 104 ? 9.798 5.789 -15.304 1.00 96.31 104 LEU A O 1
ATOM 820 N N . LEU A 1 105 ? 10.147 4.202 -16.859 1.00 96.12 105 LEU A N 1
ATOM 821 C CA . LEU A 1 105 ? 8.899 3.487 -16.601 1.00 96.12 105 LEU A CA 1
ATOM 822 C C . LEU 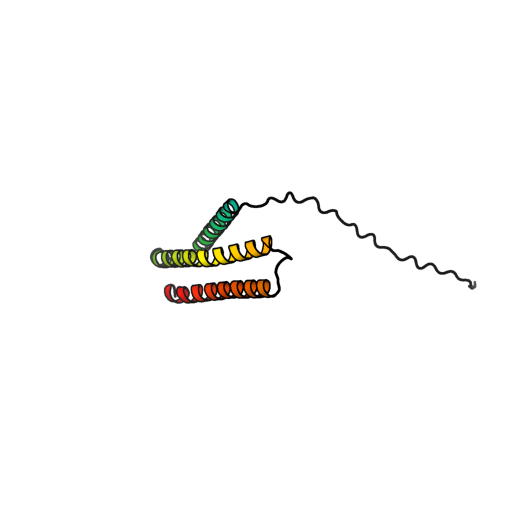A 1 105 ? 8.863 2.911 -15.179 1.00 96.12 105 LEU A C 1
ATOM 824 O O . LEU A 1 105 ? 7.869 3.110 -14.483 1.00 96.12 105 LEU A O 1
ATOM 828 N N . PHE A 1 106 ? 9.951 2.281 -14.727 1.00 96.44 106 PHE A N 1
ATOM 829 C CA . PHE A 1 106 ? 10.087 1.778 -13.359 1.00 96.44 106 PHE A CA 1
ATOM 830 C C . PHE A 1 106 ? 9.850 2.893 -12.332 1.00 96.44 106 PHE A C 1
ATOM 832 O O . PHE A 1 106 ? 9.035 2.744 -11.422 1.00 96.44 106 PHE A O 1
ATOM 839 N N . MET A 1 107 ? 10.508 4.046 -12.503 1.00 96.19 107 MET A N 1
ATOM 840 C CA . MET A 1 107 ? 10.334 5.187 -11.597 1.00 96.19 107 MET A CA 1
ATOM 841 C C . MET A 1 107 ? 8.888 5.693 -11.574 1.00 96.19 107 MET A C 1
ATOM 843 O O . MET A 1 107 ? 8.363 5.985 -10.501 1.00 96.19 107 MET A O 1
ATOM 847 N N . ARG A 1 108 ? 8.221 5.774 -12.732 1.00 98.00 108 ARG A N 1
ATOM 848 C CA . ARG A 1 108 ? 6.806 6.178 -12.805 1.00 98.00 108 ARG A CA 1
ATOM 849 C C . ARG A 1 108 ? 5.903 5.201 -12.061 1.00 98.00 108 ARG A C 1
ATOM 851 O O . ARG A 1 108 ? 5.128 5.631 -11.217 1.00 98.00 108 ARG A O 1
ATOM 858 N N . GLN A 1 109 ? 6.059 3.902 -12.303 1.00 98.00 109 GLN A N 1
ATOM 859 C CA . GLN A 1 109 ? 5.279 2.873 -11.614 1.00 98.00 109 GLN A CA 1
ATOM 860 C C . GLN A 1 109 ? 5.496 2.928 -10.097 1.00 98.00 109 GLN A C 1
ATOM 862 O O . GLN A 1 109 ? 4.536 2.824 -9.333 1.00 98.00 109 GLN A O 1
ATOM 867 N N . TRP A 1 110 ? 6.738 3.139 -9.648 1.00 97.62 110 TRP A N 1
ATOM 868 C CA . TRP A 1 110 ? 7.042 3.333 -8.232 1.00 97.62 110 TRP A CA 1
ATOM 869 C C . TRP A 1 110 ? 6.259 4.508 -7.631 1.00 97.62 110 TRP A C 1
ATOM 871 O O . TRP A 1 110 ? 5.575 4.345 -6.616 1.00 97.62 110 TRP A O 1
ATOM 881 N N . LEU A 1 111 ? 6.314 5.669 -8.291 1.00 98.44 111 LEU A N 1
ATOM 882 C CA . LEU A 1 111 ? 5.598 6.874 -7.872 1.00 98.44 111 LEU A CA 1
ATOM 883 C C . LEU A 1 111 ? 4.081 6.668 -7.855 1.00 98.44 111 LEU A C 1
ATOM 885 O O . LEU A 1 111 ? 3.428 7.075 -6.895 1.00 98.44 111 LEU A O 1
ATOM 889 N N . ASP A 1 112 ? 3.520 5.983 -8.852 1.00 98.44 112 ASP A N 1
ATOM 890 C CA . ASP A 1 112 ? 2.089 5.670 -8.900 1.00 98.44 112 ASP A CA 1
ATOM 891 C C . ASP A 1 112 ? 1.651 4.860 -7.672 1.00 98.44 112 ASP A C 1
ATOM 893 O O . ASP A 1 112 ? 0.583 5.097 -7.104 1.00 98.44 112 ASP A O 1
ATOM 897 N N . MET A 1 113 ? 2.486 3.931 -7.200 1.00 98.50 113 MET A N 1
ATOM 898 C CA . MET A 1 113 ? 2.187 3.135 -6.007 1.00 98.50 113 MET A CA 1
ATOM 899 C C . MET A 1 113 ? 2.350 3.927 -4.703 1.00 98.50 113 MET A C 1
ATOM 901 O O . MET A 1 113 ? 1.642 3.655 -3.726 1.00 98.50 113 MET A O 1
ATOM 905 N N . ASP A 1 114 ? 3.252 4.909 -4.658 1.00 98.38 114 ASP A N 1
ATOM 906 C CA . ASP A 1 114 ? 3.347 5.857 -3.542 1.00 98.38 114 ASP A CA 1
ATOM 907 C C . ASP A 1 114 ? 2.108 6.756 -3.474 1.00 98.38 114 ASP A C 1
ATOM 909 O O . ASP A 1 114 ? 1.491 6.872 -2.409 1.00 98.38 114 ASP A O 1
ATOM 913 N N . ILE A 1 115 ? 1.675 7.296 -4.616 1.00 98.69 115 ILE A N 1
ATOM 914 C CA . ILE A 1 115 ? 0.437 8.074 -4.739 1.00 98.69 115 ILE A CA 1
ATOM 915 C C . ILE A 1 115 ? -0.767 7.227 -4.321 1.00 98.69 115 ILE A C 1
ATOM 917 O O . ILE A 1 115 ? -1.548 7.659 -3.473 1.00 98.69 115 ILE A O 1
ATOM 921 N N . ALA A 1 116 ? -0.889 5.999 -4.831 1.00 98.69 116 ALA A N 1
ATOM 922 C CA . ALA A 1 116 ? -1.975 5.093 -4.465 1.00 98.69 116 ALA A CA 1
ATOM 923 C C . ALA A 1 116 ? -1.991 4.799 -2.956 1.00 98.69 116 ALA A C 1
ATOM 925 O O . ALA A 1 116 ? -3.053 4.758 -2.337 1.00 98.69 116 ALA A O 1
ATOM 926 N N . THR A 1 117 ? -0.818 4.646 -2.331 1.00 98.44 117 THR A N 1
ATOM 927 C CA . THR A 1 117 ? -0.717 4.454 -0.875 1.00 98.44 117 THR A CA 1
ATOM 928 C C . THR A 1 117 ? -1.201 5.691 -0.113 1.00 98.44 117 THR A C 1
ATOM 930 O O . THR A 1 117 ? -1.898 5.562 0.896 1.00 98.44 117 THR A O 1
ATOM 933 N N . ALA A 1 118 ? -0.838 6.891 -0.570 1.00 98.50 118 ALA A N 1
ATOM 934 C CA . ALA A 1 118 ? -1.273 8.144 0.042 1.00 98.50 118 ALA A CA 1
ATOM 935 C C . ALA A 1 118 ? -2.790 8.346 -0.099 1.00 98.50 118 ALA A C 1
ATOM 937 O O . ALA A 1 118 ? -3.462 8.627 0.893 1.00 98.50 118 ALA A O 1
ATOM 938 N N . GLN A 1 119 ? -3.338 8.112 -1.293 1.00 98.56 119 GLN A N 1
ATOM 939 C CA . GLN A 1 119 ? -4.776 8.162 -1.566 1.00 98.56 119 GLN A CA 1
ATOM 940 C C . GLN A 1 119 ? -5.548 7.141 -0.728 1.00 98.56 119 GLN A C 1
ATOM 942 O O . GLN A 1 119 ? -6.590 7.468 -0.163 1.00 98.56 119 GLN A O 1
ATOM 947 N N . LEU A 1 120 ? -5.016 5.924 -0.577 1.00 98.50 120 LEU A N 1
ATOM 948 C CA . LEU A 1 120 ? -5.611 4.911 0.288 1.00 98.50 120 LEU A CA 1
ATOM 949 C C . LEU A 1 120 ? -5.687 5.405 1.738 1.00 98.50 120 LEU A C 1
ATOM 951 O O . LEU A 1 120 ? -6.727 5.300 2.376 1.00 98.50 120 LEU A O 1
ATOM 955 N N . ARG A 1 121 ? -4.615 5.997 2.269 1.00 97.00 121 ARG A N 1
ATOM 956 C CA . ARG A 1 121 ? -4.647 6.573 3.624 1.00 97.00 121 ARG A CA 1
ATOM 957 C C . ARG A 1 121 ? -5.662 7.709 3.723 1.00 97.00 121 ARG A C 1
ATOM 959 O O . ARG A 1 121 ? -6.446 7.725 4.665 1.00 97.00 121 ARG A O 1
ATOM 966 N N . GLN A 1 122 ? -5.697 8.605 2.737 1.00 97.56 122 GLN A N 1
ATOM 967 C CA . GLN A 1 122 ? -6.661 9.705 2.683 1.00 97.56 122 GLN A CA 1
ATOM 968 C C . GLN A 1 122 ? -8.113 9.208 2.670 1.00 97.56 122 GLN A C 1
ATOM 970 O O . GLN A 1 122 ? -8.959 9.809 3.322 1.00 97.56 122 GLN A O 1
ATOM 975 N N . LYS A 1 123 ? -8.395 8.095 1.983 1.00 97.62 123 LYS A N 1
ATOM 976 C CA . LYS A 1 123 ? -9.713 7.444 1.965 1.00 97.62 123 LYS A CA 1
ATOM 977 C C . LYS A 1 123 ? -10.140 6.948 3.351 1.00 97.62 123 LYS A C 1
ATOM 979 O O . LYS A 1 123 ? -11.314 7.050 3.687 1.00 97.62 123 LYS A O 1
ATOM 984 N N . TYR A 1 124 ? -9.215 6.401 4.140 1.00 96.50 124 TYR A N 1
ATOM 985 C CA . TYR A 1 124 ? -9.543 5.716 5.396 1.00 96.50 124 TYR A CA 1
ATOM 986 C C . TYR A 1 124 ? -9.486 6.597 6.648 1.00 96.50 124 TYR A C 1
ATOM 988 O O . TYR A 1 124 ? -10.225 6.330 7.591 1.00 96.50 124 TYR A O 1
ATOM 996 N N . VAL A 1 125 ? -8.664 7.653 6.665 1.00 92.06 125 VAL A N 1
ATOM 997 C CA . VAL A 1 125 ? -8.604 8.623 7.777 1.00 92.06 125 VAL A CA 1
ATOM 998 C C . VAL A 1 125 ? -9.989 9.148 8.203 1.00 92.06 125 VAL A C 1
ATOM 1000 O O . VAL A 1 125 ? -10.285 9.018 9.387 1.00 92.06 125 VAL A O 1
ATOM 1003 N N . PRO A 1 126 ? -10.860 9.662 7.305 1.00 94.69 126 PRO A N 1
ATOM 1004 C CA . PRO A 1 126 ? -12.159 10.219 7.697 1.00 94.69 126 PRO A CA 1
ATOM 1005 C C . PRO A 1 126 ? -13.152 9.190 8.259 1.00 94.69 126 PRO A C 1
ATOM 1007 O O . PRO A 1 126 ? -14.146 9.572 8.863 1.00 94.69 126 PRO A O 1
ATOM 1010 N N . ILE A 1 127 ? -12.932 7.891 8.027 1.00 92.44 127 ILE A N 1
ATOM 1011 C CA . ILE A 1 127 ? -13.844 6.823 8.474 1.00 92.44 127 ILE A CA 1
ATOM 1012 C C . ILE A 1 127 ? -13.627 6.511 9.961 1.00 92.44 127 ILE A C 1
ATOM 1014 O O . ILE A 1 127 ? -14.546 6.067 10.645 1.00 92.44 127 ILE A O 1
ATOM 1018 N N . VAL A 1 128 ? -12.400 6.713 10.448 1.00 80.44 128 VAL A N 1
ATOM 1019 C CA . VAL A 1 128 ? -11.998 6.412 11.832 1.00 80.44 128 VAL A CA 1
ATOM 1020 C C . VAL A 1 128 ? -11.838 7.653 12.711 1.00 80.44 128 VAL A C 1
ATOM 1022 O O . VAL A 1 128 ? -11.624 7.500 13.912 1.00 80.44 128 VAL A O 1
ATOM 1025 N N . SER A 1 129 ? -11.879 8.849 12.120 1.00 69.19 129 SER A N 1
ATOM 1026 C CA . SER A 1 129 ? -11.818 10.141 12.818 1.00 69.19 129 SER A CA 1
ATOM 1027 C C . SER A 1 129 ? -13.159 10.588 13.379 1.00 69.19 129 SER A C 1
ATOM 1029 O O . SER A 1 129 ? -14.178 10.316 12.708 1.00 69.19 129 SER A O 1
#

Radius of gyration: 29.12 Å; Cα contacts (8 Å, |Δi|>4): 21; chains: 1; bounding box: 99×40×46 Å

Foldseek 3Di:
DDDDDDDDDDDPPDPPPPPPPPDPPDDPPPPQDPVNVVVVVVVVVVVVVVVCVVPPDDDPVLCVQPVVLVVVLVVQLVVLVVQVVVLVVVCVVCPPPDDPVRVVVSVVSVVVSVVVNVVSCVVRVVSSD

Mean predicted aligned error: 12.0 Å

Sequence (129 aa):
MAIVLIGGSWMLSAATARAQTTQPKGSTSHVISDQELNLLRKDLRSKRKQLIAANLKLTETDAGKFWPVYDQYVTELIAINDKKFGLIQDYADNWGKLTNDQSLLFMRQWLDMDIATAQLRQKYVPIVS

pLDDT: mean 83.47, std 21.29, range [33.34, 98.69]

Solvent-accessible surface area (backbone atoms only — not comparable to full-atom values): 8105 Å² total; per-residue (Å²): 132,84,89,82,92,87,84,88,81,90,76,88,78,76,80,76,76,79,74,80,77,74,74,79,75,80,72,80,78,77,79,76,47,74,67,57,49,52,52,50,56,51,49,53,52,51,54,50,53,51,53,46,61,76,69,55,89,60,54,74,72,52,42,69,58,47,51,62,54,51,52,52,51,51,56,59,48,47,61,51,49,52,53,53,48,51,52,52,49,56,46,63,80,37,61,96,67,67,49,73,69,55,49,52,50,52,53,49,55,53,51,52,48,53,51,50,51,50,53,52,49,62,66,49,52,72,77,78,103

Nearest PDB structures (foldseek):
  4afl-assembly1_C  TM=6.594E-01  e=1.268E+00  Homo sapiens
  6inr-assembly1_A  TM=6.162E-01  e=2.654E+00  Candidatus Phytoplasma australasiaticum subsp. taiwanense
  5mto-assembly1_B  TM=4.205E-01  e=4.083E+00  Homo sapiens
  5me8-assembly1_B  TM=3.975E-01  e=5.906E+00  Homo sapiens